Protein AF-A0A3Q7GD15-F1 (afdb_monomer_lite)

InterPro domains:
  IPR041469 Subtilisin-like protease, fibronectin type-III domain [PF17766] (57-121)
  IPR045051 Subtilisin-like protease [PTHR10795] (6-129)

Radius of gyration: 19.47 Å; chains: 1; bounding box: 40×45×62 Å

Foldseek 3Di:
DDDQKDQDDDPVLVLLLVVQVPDDQVVQQVVAQVVPPDPDDDRRGDGADPDRDHNLQRQDPDGDDPPADFKDKYKHKMFGPDDQFDKDAADDDADPQKDWDKVPRIDTGHPVRGMDMMMIMMGGRDDDDDDD

Structure (mmCIF, N/CA/C/O backbone):
data_AF-A0A3Q7GD15-F1
#
_entry.id   AF-A0A3Q7GD15-F1
#
loop_
_atom_site.group_PDB
_atom_site.id
_atom_site.type_symbol
_atom_site.label_atom_id
_atom_site.label_alt_id
_atom_site.label_comp_id
_atom_site.label_asym_id
_atom_site.label_entity_id
_atom_site.label_seq_id
_atom_site.pdbx_PDB_ins_code
_atom_site.Cartn_x
_atom_site.Cartn_y
_atom_site.Cartn_z
_atom_site.occupancy
_atom_site.B_iso_or_equiv
_atom_site.auth_seq_id
_atom_site.auth_comp_id
_atom_site.auth_asym_id
_atom_site.auth_atom_id
_atom_site.pdbx_PDB_model_num
ATOM 1 N N . MET A 1 1 ? -23.681 -4.685 -8.306 1.00 46.34 1 MET A N 1
ATOM 2 C CA . MET A 1 1 ? -22.515 -4.803 -7.408 1.00 46.34 1 MET A C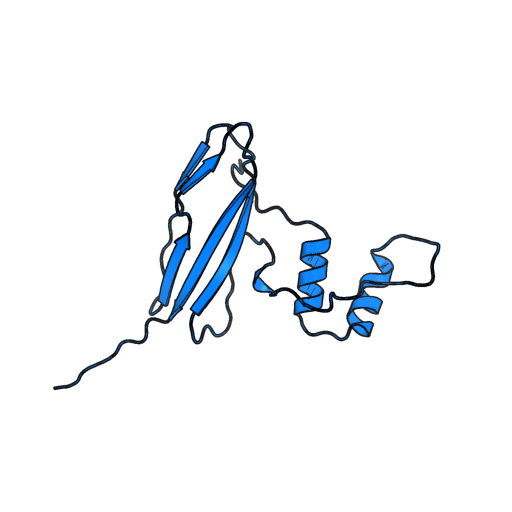A 1
ATOM 3 C C . MET A 1 1 ? -22.058 -3.383 -7.148 1.00 46.34 1 MET A C 1
ATOM 5 O O . MET A 1 1 ? -21.534 -2.766 -8.063 1.00 46.34 1 MET A O 1
ATOM 9 N N . GLU A 1 2 ? -22.384 -2.823 -5.989 1.00 51.00 2 GLU A N 1
ATOM 10 C CA . GLU A 1 2 ? -21.945 -1.473 -5.628 1.00 51.00 2 GLU A CA 1
ATOM 11 C C . GLU A 1 2 ? -20.578 -1.572 -4.951 1.00 51.00 2 GLU A C 1
ATOM 13 O O . GLU A 1 2 ? -20.387 -2.363 -4.028 1.00 51.00 2 GLU A O 1
ATOM 18 N N . LEU A 1 3 ? -19.606 -0.823 -5.465 1.00 72.44 3 LEU A N 1
ATOM 19 C CA . LEU A 1 3 ? -18.288 -0.669 -4.860 1.00 72.44 3 LEU A CA 1
ATOM 20 C C . LEU A 1 3 ? -18.318 0.633 -4.066 1.00 72.44 3 LEU A C 1
ATOM 22 O O . LEU A 1 3 ? -18.537 1.683 -4.654 1.00 72.44 3 LEU A O 1
ATOM 26 N N . TRP A 1 4 ? -18.099 0.572 -2.754 1.00 88.69 4 TRP A N 1
ATOM 27 C CA . TRP A 1 4 ? -18.052 1.766 -1.895 1.00 88.69 4 TRP A CA 1
ATOM 28 C C . TRP A 1 4 ? -16.625 2.307 -1.709 1.00 88.69 4 TRP A C 1
ATOM 30 O O . TRP A 1 4 ? -16.426 3.481 -1.401 1.00 88.69 4 TRP A O 1
ATOM 40 N N . ILE A 1 5 ? -15.620 1.461 -1.958 1.00 93.62 5 ILE A N 1
ATOM 41 C CA . ILE A 1 5 ? -14.194 1.776 -1.852 1.00 93.62 5 ILE A CA 1
ATOM 42 C C . ILE A 1 5 ? -13.474 1.343 -3.131 1.00 93.62 5 ILE A C 1
ATOM 44 O O . ILE A 1 5 ? -13.634 0.210 -3.588 1.00 93.62 5 ILE A O 1
ATOM 48 N N . LEU A 1 6 ? -12.646 2.234 -3.675 1.00 95.06 6 LEU A N 1
ATOM 49 C CA . LEU A 1 6 ? -11.880 2.031 -4.900 1.00 95.06 6 LEU A CA 1
ATOM 50 C C . LEU A 1 6 ? -10.376 2.169 -4.642 1.00 95.06 6 LEU A C 1
ATOM 52 O O . LEU A 1 6 ? -9.937 3.049 -3.906 1.00 95.06 6 LEU A O 1
ATOM 56 N N . TYR A 1 7 ? -9.581 1.310 -5.271 1.00 95.44 7 TYR A N 1
ATOM 57 C CA . TYR A 1 7 ? -8.125 1.411 -5.285 1.00 95.44 7 TYR A CA 1
ATOM 58 C C . TYR A 1 7 ? -7.696 2.058 -6.604 1.00 95.44 7 TYR A C 1
ATOM 60 O O . TYR A 1 7 ? -7.485 1.367 -7.599 1.00 95.44 7 TYR A O 1
ATOM 68 N N . ASP A 1 8 ? -7.635 3.390 -6.619 1.00 92.75 8 ASP A N 1
ATOM 69 C CA . ASP A 1 8 ? -7.243 4.146 -7.812 1.00 92.75 8 ASP A CA 1
ATOM 70 C C . ASP A 1 8 ? -5.757 3.965 -8.125 1.00 92.75 8 ASP A C 1
ATOM 72 O O . ASP A 1 8 ? -4.918 3.963 -7.220 1.00 92.75 8 ASP A O 1
ATOM 76 N N . MET A 1 9 ? -5.446 3.890 -9.415 1.00 92.69 9 MET A N 1
ATOM 77 C CA . MET A 1 9 ? -4.093 3.941 -9.960 1.00 92.69 9 MET A CA 1
ATOM 78 C C . MET A 1 9 ? -4.101 4.798 -11.216 1.00 92.69 9 MET A C 1
ATOM 80 O O . MET A 1 9 ? -5.093 4.816 -11.949 1.00 92.69 9 MET A O 1
ATOM 84 N N . ASP A 1 10 ? -2.993 5.476 -11.479 1.00 89.12 10 ASP A N 1
ATOM 85 C CA . ASP A 1 10 ? -2.788 6.202 -12.725 1.00 89.12 10 ASP A CA 1
ATOM 86 C C . ASP A 1 10 ? -1.693 5.558 -13.588 1.00 89.12 10 ASP A C 1
ATOM 88 O O . ASP A 1 10 ? -1.125 4.509 -13.267 1.00 89.12 10 ASP A O 1
ATOM 92 N N . ASN A 1 11 ? -1.401 6.182 -14.729 1.00 87.12 11 ASN A N 1
ATOM 93 C CA . ASN A 1 11 ? -0.355 5.696 -15.618 1.00 87.12 11 ASN A CA 1
ATOM 94 C C . ASN A 1 11 ? 0.999 5.619 -14.900 1.00 87.12 11 ASN A C 1
ATOM 96 O O . ASN A 1 11 ? 1.696 4.622 -15.071 1.00 87.12 11 ASN A O 1
ATOM 100 N N . ASN A 1 12 ? 1.357 6.610 -14.075 1.00 86.44 12 ASN A N 1
ATOM 101 C CA . ASN A 1 12 ? 2.642 6.655 -13.374 1.00 86.44 12 ASN A CA 1
ATOM 102 C C . ASN A 1 12 ? 2.809 5.478 -12.414 1.00 86.44 12 ASN A C 1
ATOM 104 O O . ASN A 1 12 ? 3.915 4.952 -12.309 1.00 86.44 12 ASN A O 1
ATOM 108 N N . ASP A 1 13 ? 1.740 5.028 -11.755 1.00 90.06 13 ASP A N 1
ATOM 109 C CA . ASP A 1 13 ? 1.781 3.828 -10.913 1.00 90.06 13 ASP A CA 1
ATOM 110 C C . ASP A 1 13 ? 2.198 2.589 -11.721 1.00 90.06 13 ASP A C 1
ATOM 112 O O . ASP A 1 13 ? 3.100 1.845 -11.319 1.00 90.06 13 ASP A O 1
ATOM 116 N N . TYR A 1 14 ? 1.617 2.406 -12.911 1.00 88.50 14 TYR A N 1
ATOM 117 C CA . TYR A 1 14 ? 2.013 1.340 -13.833 1.00 88.50 14 TYR A CA 1
ATOM 118 C C . TYR A 1 14 ? 3.443 1.519 -14.355 1.00 88.50 14 TYR A C 1
ATOM 120 O O . TYR A 1 14 ? 4.186 0.539 -14.445 1.00 88.50 14 TYR A O 1
ATOM 128 N N . LEU A 1 15 ? 3.864 2.750 -14.666 1.00 86.75 15 LEU A N 1
ATOM 129 C CA . LEU A 1 15 ? 5.228 3.022 -15.134 1.00 86.75 15 LEU A CA 1
ATOM 130 C C . LEU A 1 15 ? 6.261 2.680 -14.052 1.00 86.75 15 LEU A C 1
ATOM 132 O O . LEU A 1 15 ? 7.251 1.997 -14.319 1.00 86.75 15 LEU A O 1
ATOM 136 N N . ASN A 1 16 ? 5.999 3.096 -12.814 1.00 89.94 16 ASN A N 1
ATOM 137 C CA . ASN A 1 16 ? 6.827 2.784 -11.654 1.00 89.94 16 ASN A CA 1
ATOM 138 C C . ASN A 1 16 ? 6.889 1.276 -11.405 1.00 89.94 16 ASN A C 1
ATOM 140 O O . ASN A 1 16 ? 7.967 0.737 -11.144 1.00 89.94 16 ASN A O 1
ATOM 144 N N . TYR A 1 17 ? 5.759 0.579 -11.552 1.00 91.44 17 TYR A N 1
ATOM 145 C CA . TYR A 1 17 ? 5.722 -0.876 -11.479 1.00 91.44 17 TYR A CA 1
ATOM 146 C C . TYR A 1 17 ? 6.611 -1.521 -12.547 1.00 91.44 17 TYR A C 1
ATOM 148 O O . TYR A 1 17 ? 7.444 -2.355 -12.201 1.00 91.44 17 TYR A O 1
ATOM 156 N N . LEU A 1 18 ? 6.525 -1.105 -13.815 1.00 89.25 18 LEU A N 1
ATOM 157 C CA . LEU A 1 18 ? 7.388 -1.635 -14.879 1.00 89.25 18 LEU A CA 1
ATOM 158 C C . LEU A 1 18 ? 8.877 -1.430 -14.567 1.00 89.25 18 LEU A C 1
ATOM 160 O O . LEU A 1 18 ? 9.673 -2.357 -14.722 1.00 89.25 18 LEU A O 1
ATOM 164 N N . CYS A 1 19 ? 9.243 -0.251 -14.063 1.00 90.62 19 CYS A N 1
ATOM 165 C CA . CYS A 1 19 ? 10.608 0.049 -13.635 1.00 90.62 19 CYS A CA 1
ATOM 166 C C . CYS A 1 19 ? 11.074 -0.834 -12.468 1.00 90.62 19 CYS A C 1
ATOM 168 O O . CYS A 1 19 ? 12.229 -1.256 -12.422 1.00 90.62 19 CYS A O 1
ATOM 170 N N . SER A 1 20 ? 10.170 -1.178 -11.550 1.00 92.31 20 SER A N 1
ATOM 171 C CA . SER A 1 20 ? 10.465 -2.026 -10.388 1.00 92.31 20 SER A CA 1
ATOM 172 C C . SER A 1 20 ? 10.714 -3.505 -10.719 1.00 92.31 20 SER A C 1
ATOM 174 O O . SER A 1 20 ? 11.170 -4.258 -9.857 1.00 92.31 20 SER A O 1
ATOM 176 N N . LEU A 1 21 ? 10.449 -3.937 -11.960 1.00 89.94 21 LEU A N 1
ATOM 177 C CA . LEU A 1 21 ? 10.686 -5.314 -12.411 1.00 89.94 21 LEU A CA 1
ATOM 178 C C . LEU A 1 21 ? 12.167 -5.618 -12.692 1.00 89.94 21 LEU A C 1
ATOM 180 O O . LEU A 1 21 ? 12.519 -6.783 -12.864 1.00 89.94 21 LEU A O 1
ATOM 184 N N . GLY A 1 22 ? 13.038 -4.601 -12.711 1.00 86.06 22 GLY A N 1
ATOM 185 C CA . GLY A 1 22 ? 14.484 -4.770 -12.907 1.00 86.06 22 GLY A CA 1
ATOM 186 C C . GLY A 1 22 ? 14.923 -4.878 -14.371 1.00 86.06 22 GLY A C 1
ATOM 187 O O . GLY A 1 22 ? 16.036 -5.321 -14.651 1.00 86.06 22 GLY A O 1
ATOM 188 N N . TYR A 1 23 ? 14.068 -4.485 -15.319 1.00 86.50 23 TYR A N 1
ATOM 189 C CA . TYR A 1 23 ? 14.458 -4.345 -16.722 1.00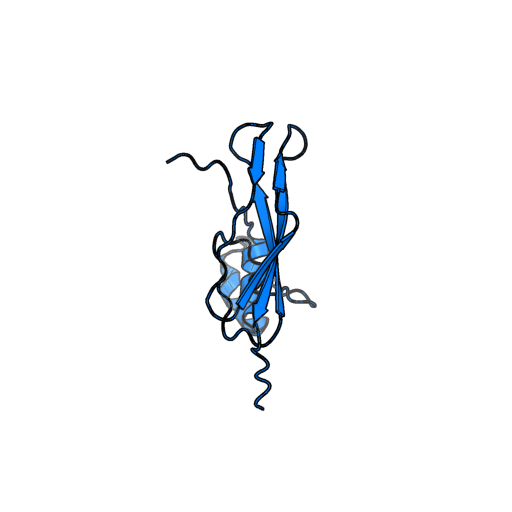 86.50 23 TYR A CA 1
ATOM 190 C C . TYR A 1 23 ? 15.408 -3.157 -16.917 1.00 86.50 23 TYR A C 1
ATOM 192 O O . TYR A 1 23 ? 15.338 -2.165 -16.194 1.00 86.50 23 TYR A O 1
ATOM 200 N N . SER A 1 24 ? 16.283 -3.230 -17.925 1.00 84.81 24 SER A N 1
ATOM 201 C CA . SER A 1 24 ? 17.116 -2.082 -18.292 1.00 84.81 24 SER A CA 1
ATOM 202 C C . SER A 1 24 ? 16.252 -0.934 -18.814 1.00 84.81 24 SER A C 1
ATOM 204 O O . SER A 1 24 ? 15.223 -1.165 -19.455 1.00 84.81 24 SER A O 1
ATOM 206 N N . ASN A 1 25 ? 16.711 0.303 -18.605 1.00 83.25 25 ASN A N 1
ATOM 207 C CA . ASN A 1 25 ? 16.028 1.493 -19.115 1.00 83.25 25 ASN A CA 1
ATOM 208 C C . ASN A 1 25 ? 15.757 1.392 -20.619 1.00 83.25 25 ASN A C 1
ATOM 210 O O . ASN A 1 25 ? 14.689 1.780 -21.061 1.00 83.25 25 ASN A O 1
ATOM 214 N N . GLU A 1 26 ? 16.672 0.813 -21.398 1.00 84.31 26 GLU A N 1
ATOM 215 C CA . GLU A 1 26 ? 16.476 0.579 -22.831 1.00 84.31 26 GLU A CA 1
ATOM 216 C C . GLU A 1 26 ? 15.294 -0.359 -23.125 1.00 84.31 26 GLU A C 1
ATOM 218 O O . GLU A 1 26 ? 14.470 -0.059 -23.984 1.00 84.31 26 GLU A O 1
ATOM 223 N N . LYS A 1 27 ? 15.158 -1.467 -22.385 1.00 85.75 27 LYS A N 1
ATOM 224 C CA . LYS A 1 27 ? 14.040 -2.407 -22.560 1.00 85.75 27 LYS A CA 1
ATOM 225 C C . LYS A 1 27 ? 12.708 -1.776 -22.170 1.00 85.75 27 LYS A C 1
ATOM 227 O O . LYS A 1 27 ? 11.740 -1.913 -22.912 1.00 85.75 27 LYS A O 1
ATOM 232 N N . VAL A 1 28 ? 12.666 -1.069 -21.038 1.00 85.06 28 VAL A N 1
ATOM 233 C CA . VAL A 1 28 ? 11.463 -0.343 -20.595 1.00 85.06 28 VAL A CA 1
ATOM 234 C C . VAL A 1 28 ? 11.091 0.721 -21.622 1.00 85.06 28 VAL A C 1
ATOM 236 O O . VAL A 1 28 ? 9.941 0.789 -22.053 1.00 85.06 28 VAL A O 1
ATOM 239 N N . ARG A 1 29 ? 12.076 1.499 -22.076 1.00 83.00 29 ARG A N 1
ATOM 240 C CA . ARG A 1 29 ? 11.925 2.525 -23.104 1.00 83.00 29 ARG A CA 1
ATOM 241 C C . ARG A 1 29 ? 11.341 1.934 -24.386 1.00 83.00 29 ARG A C 1
ATOM 243 O O . ARG A 1 29 ? 10.299 2.403 -24.827 1.00 83.00 29 ARG A O 1
ATOM 250 N N . ASN A 1 30 ? 11.937 0.867 -24.917 1.00 81.56 30 ASN A N 1
ATOM 251 C CA . ASN A 1 30 ? 11.493 0.191 -26.140 1.00 81.56 30 ASN A CA 1
ATOM 252 C C . ASN A 1 30 ? 10.077 -0.394 -26.018 1.00 81.56 30 ASN A C 1
ATOM 254 O O . ASN A 1 30 ? 9.276 -0.253 -26.934 1.00 81.56 30 ASN A O 1
ATOM 258 N N . ALA A 1 31 ? 9.736 -1.001 -24.879 1.00 79.75 31 ALA A N 1
ATOM 259 C CA . ALA A 1 31 ? 8.401 -1.557 -24.649 1.00 79.75 31 ALA A CA 1
ATOM 260 C C . ALA A 1 31 ? 7.310 -0.479 -24.529 1.00 79.75 31 ALA A C 1
ATOM 262 O O . ALA A 1 31 ? 6.128 -0.760 -24.718 1.00 79.75 31 ALA A O 1
ATOM 263 N N . THR A 1 32 ? 7.696 0.753 -24.195 1.00 78.44 32 THR A N 1
ATOM 264 C CA . THR A 1 32 ? 6.758 1.830 -23.857 1.00 78.44 32 THR A CA 1
ATOM 265 C C . THR A 1 32 ? 6.692 2.930 -24.911 1.00 78.44 32 THR A C 1
ATOM 267 O O . THR A 1 32 ? 5.894 3.859 -24.786 1.00 78.44 32 THR A O 1
ATOM 270 N N . THR A 1 33 ? 7.466 2.810 -25.996 1.00 75.44 33 THR A N 1
ATOM 271 C CA . THR A 1 33 ? 7.512 3.796 -27.086 1.00 75.44 33 THR A CA 1
ATOM 272 C C . THR A 1 33 ? 6.160 4.042 -27.742 1.00 75.44 33 THR A C 1
ATOM 274 O O . THR A 1 33 ? 5.916 5.153 -28.200 1.00 75.44 33 THR A O 1
ATOM 277 N N . TYR A 1 34 ? 5.292 3.028 -27.805 1.00 64.88 34 TYR A N 1
ATOM 278 C CA . TYR A 1 34 ? 3.995 3.120 -28.481 1.00 64.88 34 TYR A CA 1
ATOM 279 C C . TYR A 1 34 ? 2.923 3.827 -27.635 1.00 64.88 34 TYR A C 1
ATOM 281 O O . TYR A 1 34 ? 2.013 4.444 -28.178 1.00 64.88 34 TYR A O 1
ATOM 289 N N . PHE A 1 35 ? 3.039 3.788 -26.304 1.00 63.56 35 PHE A N 1
ATOM 290 C CA . PHE A 1 35 ? 1.999 4.288 -25.397 1.00 63.56 35 PHE A CA 1
ATOM 291 C C . PHE A 1 35 ? 1.957 5.818 -25.271 1.00 63.56 35 PHE A C 1
ATOM 293 O O . PHE A 1 35 ? 0.958 6.354 -24.802 1.00 63.56 35 PHE A O 1
ATOM 300 N N . LEU A 1 36 ? 3.014 6.534 -25.675 1.00 64.06 36 LEU A N 1
ATOM 301 C CA . LEU A 1 36 ? 3.137 7.976 -25.425 1.00 64.06 36 LEU A CA 1
ATOM 302 C C . LEU A 1 36 ? 2.575 8.881 -26.535 1.00 64.06 36 LEU A C 1
ATOM 304 O O . LEU A 1 36 ? 2.542 10.088 -26.333 1.00 64.06 36 LEU A O 1
ATOM 308 N N . GLY A 1 37 ? 2.103 8.340 -27.666 1.00 55.78 37 GLY A N 1
ATOM 309 C CA . GLY A 1 37 ? 1.225 9.043 -28.623 1.00 55.78 37 GLY A CA 1
ATOM 310 C C . GLY A 1 37 ? 1.712 10.373 -29.230 1.00 55.78 37 GLY A C 1
ATOM 311 O O . GLY A 1 37 ? 0.937 11.040 -29.911 1.00 55.78 37 GLY A O 1
ATOM 312 N N . THR A 1 38 ? 2.959 10.797 -29.011 1.00 51.31 38 THR A N 1
ATOM 313 C CA . THR A 1 38 ? 3.477 12.077 -29.504 1.00 51.31 38 THR A CA 1
ATOM 314 C C . THR A 1 38 ? 4.300 11.875 -30.774 1.00 51.31 38 THR A C 1
ATOM 316 O O . THR A 1 38 ? 5.392 11.311 -30.769 1.00 51.31 38 THR A O 1
ATOM 319 N N . ASN A 1 39 ? 3.777 12.374 -31.896 1.00 51.72 39 ASN A N 1
ATOM 320 C CA . ASN A 1 39 ? 4.414 12.274 -33.216 1.00 51.72 39 ASN A CA 1
ATOM 321 C C . ASN A 1 39 ? 5.665 13.158 -33.383 1.00 51.72 39 ASN A C 1
ATOM 323 O O . ASN A 1 39 ? 6.306 13.103 -34.425 1.00 51.72 39 ASN A O 1
ATOM 327 N N . ASN A 1 40 ? 6.038 13.947 -32.372 1.00 56.06 40 ASN A N 1
ATOM 328 C CA . ASN A 1 40 ? 7.178 14.858 -32.413 1.00 56.06 40 ASN A CA 1
ATOM 329 C C . ASN A 1 40 ? 7.961 14.785 -31.098 1.00 56.06 40 ASN A C 1
ATOM 331 O O . ASN A 1 40 ? 7.520 15.358 -30.106 1.00 56.06 40 ASN A O 1
ATOM 335 N N . SER A 1 41 ? 9.104 14.089 -31.099 1.00 47.03 41 SER A N 1
ATOM 336 C CA . SER A 1 41 ? 10.340 14.403 -30.349 1.00 47.03 41 SER A CA 1
ATOM 337 C C . SER A 1 41 ? 11.159 13.136 -30.041 1.00 47.03 41 SER A C 1
ATOM 339 O O . SER A 1 41 ? 10.650 12.025 -29.912 1.00 47.03 41 SER A O 1
ATOM 341 N N . THR A 1 42 ? 12.472 13.303 -29.948 1.00 49.28 42 THR A N 1
ATOM 342 C CA . THR A 1 42 ? 13.554 12.303 -29.900 1.00 49.28 42 THR A CA 1
ATOM 343 C C . THR A 1 42 ? 13.638 11.464 -28.607 1.00 49.28 42 THR A C 1
ATOM 345 O O . THR A 1 42 ? 14.576 10.687 -28.412 1.00 49.28 42 THR A O 1
ATOM 348 N N . THR A 1 43 ? 12.629 11.530 -27.739 1.00 52.41 43 THR A N 1
ATOM 349 C CA . THR A 1 43 ? 12.542 10.871 -26.423 1.00 52.41 43 THR A CA 1
ATOM 350 C C . THR A 1 43 ? 11.460 9.787 -26.399 1.00 52.41 43 THR A C 1
ATOM 352 O O . THR A 1 43 ? 10.530 9.803 -25.603 1.00 52.41 43 THR A O 1
ATOM 355 N N . ARG A 1 44 ? 11.563 8.804 -27.300 1.00 65.88 44 ARG A N 1
ATOM 356 C CA . ARG A 1 44 ? 10.640 7.655 -27.335 1.00 65.88 44 ARG A CA 1
ATOM 357 C C . ARG A 1 44 ? 10.757 6.808 -26.065 1.00 65.88 44 ARG A C 1
ATOM 359 O O . ARG A 1 44 ? 11.836 6.280 -25.863 1.00 65.88 44 ARG A O 1
ATOM 366 N N . GLY A 1 45 ? 9.688 6.615 -25.290 1.00 68.69 45 GLY A N 1
ATOM 367 C CA . GLY A 1 45 ? 9.609 5.640 -24.188 1.00 68.69 45 GLY A CA 1
ATOM 368 C C . GLY A 1 45 ? 9.943 6.179 -22.791 1.00 68.69 45 GLY A C 1
ATOM 369 O O . GLY A 1 45 ? 10.526 7.247 -22.630 1.00 68.69 45 GLY A O 1
ATOM 370 N N . ILE A 1 46 ? 9.553 5.424 -21.768 1.00 79.50 46 ILE A N 1
ATOM 371 C CA . ILE A 1 46 ? 9.682 5.801 -20.357 1.00 79.50 46 ILE A CA 1
ATOM 372 C C . ILE A 1 46 ? 11.136 5.695 -19.905 1.00 79.50 46 ILE A C 1
ATOM 374 O O . ILE A 1 46 ? 11.808 4.693 -20.154 1.00 79.50 46 ILE A O 1
ATOM 378 N N . ILE A 1 47 ? 11.589 6.711 -19.175 1.00 80.19 47 ILE A N 1
ATOM 379 C CA . ILE A 1 47 ? 12.841 6.681 -18.422 1.00 80.19 47 ILE A CA 1
ATOM 380 C C . ILE A 1 47 ? 12.486 6.431 -16.958 1.00 80.19 47 ILE A C 1
ATOM 382 O O . ILE A 1 47 ? 11.729 7.197 -16.363 1.00 80.19 47 ILE A O 1
ATOM 386 N N . CYS A 1 48 ? 13.023 5.355 -16.385 1.00 87.31 48 CYS A N 1
ATOM 387 C CA . CYS A 1 48 ? 12.786 5.035 -14.984 1.00 87.31 48 CYS A CA 1
ATOM 388 C C . CYS A 1 48 ? 13.418 6.081 -14.056 1.00 87.31 48 CYS A C 1
ATOM 390 O O . CYS A 1 48 ? 14.513 6.574 -14.346 1.00 87.31 48 CYS A O 1
ATOM 392 N N . PRO A 1 49 ? 12.766 6.407 -12.928 1.00 87.50 49 PRO A N 1
ATOM 393 C CA . PRO A 1 49 ? 13.328 7.336 -11.959 1.00 87.50 49 PRO A CA 1
ATOM 394 C C . PRO A 1 49 ? 14.619 6.770 -11.358 1.00 87.50 49 PRO A C 1
ATOM 396 O O . PRO A 1 49 ? 14.746 5.561 -11.165 1.00 87.50 49 PRO A O 1
ATOM 399 N N . SER A 1 50 ? 15.553 7.652 -10.983 1.00 87.44 50 SER A N 1
ATOM 400 C CA . SER A 1 50 ? 16.821 7.251 -10.349 1.00 87.44 50 SER A CA 1
ATOM 401 C C . SER A 1 50 ? 16.607 6.429 -9.076 1.00 87.44 50 SER A C 1
ATOM 403 O O . SER A 1 50 ? 17.398 5.546 -8.758 1.00 87.44 50 SER A O 1
ATOM 405 N N . LYS A 1 51 ? 15.516 6.707 -8.352 1.00 90.88 51 LYS A N 1
ATOM 406 C CA . LYS A 1 51 ? 15.035 5.892 -7.238 1.00 90.88 51 LYS A CA 1
ATOM 407 C C . LYS A 1 51 ? 13.763 5.174 -7.668 1.00 90.88 51 LYS A C 1
ATOM 409 O O . LYS A 1 51 ? 12.687 5.767 -7.678 1.00 90.88 51 LYS A O 1
ATOM 414 N N . VAL A 1 52 ? 13.904 3.901 -8.012 1.00 90.00 52 VAL A N 1
ATOM 415 C CA . VAL A 1 52 ? 12.786 3.055 -8.430 1.00 90.00 52 VAL A CA 1
ATOM 416 C C . VAL A 1 52 ? 11.919 2.697 -7.212 1.00 90.00 52 VAL A C 1
ATOM 418 O O . VAL A 1 52 ? 12.460 2.181 -6.228 1.00 90.00 52 VAL A O 1
ATOM 421 N N . PRO A 1 53 ? 10.600 2.971 -7.238 1.00 90.50 53 PRO A N 1
ATOM 422 C CA . PRO A 1 53 ? 9.682 2.560 -6.177 1.00 90.50 53 PRO A CA 1
ATOM 423 C C . PRO A 1 53 ? 9.603 1.037 -6.023 1.00 90.50 53 PRO A C 1
ATOM 425 O O . PRO A 1 53 ? 9.986 0.277 -6.915 1.00 90.50 53 PRO A O 1
ATOM 428 N N . SER A 1 54 ? 9.081 0.565 -4.891 1.00 91.00 54 SER A N 1
ATOM 429 C CA . SER A 1 54 ? 8.870 -0.868 -4.704 1.00 91.00 54 SER A CA 1
ATOM 430 C C . SER A 1 54 ? 7.746 -1.351 -5.615 1.00 91.00 54 SER A C 1
ATOM 432 O O . SER A 1 54 ? 6.694 -0.725 -5.706 1.00 91.00 54 SER A O 1
ATOM 434 N N . ARG A 1 55 ? 7.892 -2.544 -6.202 1.00 91.31 55 ARG A N 1
ATOM 435 C CA . ARG A 1 55 ? 6.804 -3.198 -6.957 1.00 91.31 55 ARG A CA 1
ATOM 436 C C . ARG A 1 55 ? 5.526 -3.406 -6.141 1.00 91.31 55 ARG A C 1
ATOM 438 O O . ARG A 1 55 ? 4.460 -3.630 -6.701 1.00 91.31 55 ARG A O 1
ATOM 445 N N . LEU A 1 56 ? 5.649 -3.393 -4.814 1.00 92.31 56 LEU A N 1
ATOM 446 C CA . LEU A 1 56 ? 4.539 -3.557 -3.878 1.00 92.31 56 LEU A CA 1
ATOM 447 C C . LEU A 1 56 ? 3.778 -2.252 -3.624 1.00 92.31 56 LEU A C 1
ATOM 449 O O . LEU A 1 56 ? 2.688 -2.311 -3.051 1.00 92.31 56 LEU A O 1
ATOM 453 N N . ASP A 1 57 ? 4.323 -1.113 -4.060 1.00 90.56 57 ASP A N 1
ATOM 454 C CA . ASP A 1 57 ? 3.689 0.203 -3.941 1.00 90.56 57 ASP A CA 1
ATOM 455 C C . ASP A 1 57 ? 2.541 0.379 -4.943 1.00 90.56 57 ASP A C 1
ATOM 457 O O . ASP A 1 57 ? 1.714 1.269 -4.762 1.00 90.56 57 ASP A O 1
ATOM 461 N N . LEU A 1 58 ? 2.438 -0.503 -5.949 1.00 94.19 58 LEU A N 1
ATOM 462 C CA . LEU A 1 58 ? 1.298 -0.546 -6.858 1.00 94.19 58 LEU A CA 1
ATOM 463 C C . LEU A 1 58 ? 0.005 -0.745 -6.055 1.00 94.19 58 LEU A C 1
ATOM 465 O O . LEU A 1 58 ? -0.134 -1.713 -5.294 1.00 94.19 58 LEU A O 1
ATOM 469 N N . ASN A 1 59 ? -0.940 0.177 -6.224 1.00 96.00 59 ASN A N 1
ATOM 470 C CA . ASN A 1 59 ? -2.135 0.281 -5.397 1.00 96.00 59 ASN A CA 1
ATOM 471 C C . ASN A 1 59 ? -3.228 -0.716 -5.820 1.00 96.00 59 ASN A C 1
ATOM 473 O O . ASN A 1 59 ? -4.333 -0.341 -6.182 1.00 96.00 59 ASN A O 1
ATOM 477 N N . LEU A 1 60 ? -2.915 -2.011 -5.789 1.00 94.56 60 LEU A N 1
ATOM 478 C CA . LEU A 1 60 ? -3.863 -3.079 -6.103 1.00 94.56 60 LEU A CA 1
ATOM 479 C C . LEU A 1 60 ? -4.719 -3.466 -4.884 1.00 94.56 60 LEU A C 1
ATOM 481 O O . LEU A 1 60 ? -4.212 -3.456 -3.754 1.00 94.56 60 LEU A O 1
ATOM 485 N N . PRO A 1 61 ? -5.961 -3.951 -5.104 1.00 93.94 61 PRO A N 1
ATOM 486 C CA . PRO A 1 61 ? -6.839 -4.475 -4.049 1.00 93.94 61 PRO A CA 1
ATOM 487 C C . PRO A 1 61 ? -6.360 -5.819 -3.469 1.00 93.94 61 PRO A C 1
ATOM 489 O O . PRO A 1 61 ? -7.035 -6.429 -2.644 1.00 93.94 61 PRO A O 1
ATOM 492 N N . SER A 1 62 ? -5.194 -6.305 -3.900 1.00 93.69 62 SER A N 1
ATOM 493 C CA . SER A 1 62 ? -4.547 -7.503 -3.380 1.00 93.69 62 SER A CA 1
ATOM 4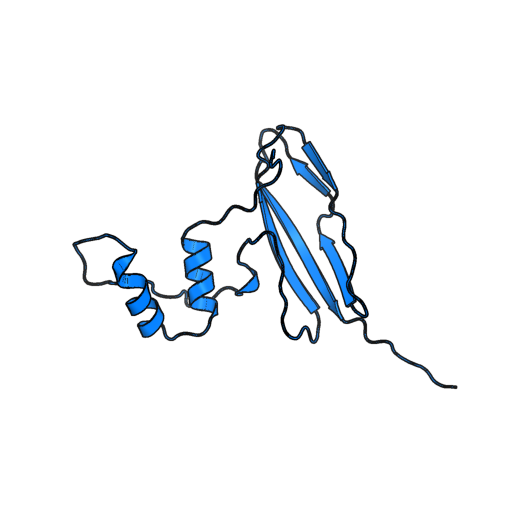94 C C . SER A 1 62 ? -3.076 -7.236 -3.059 1.00 93.69 62 SER A C 1
ATOM 496 O O . SER A 1 62 ? -2.437 -6.320 -3.589 1.00 93.69 62 SER A O 1
ATOM 498 N N . ILE A 1 63 ? -2.539 -8.039 -2.143 1.00 92.81 63 ILE A N 1
ATOM 499 C CA . ILE A 1 63 ? -1.143 -7.989 -1.716 1.00 92.81 63 ILE A CA 1
ATOM 500 C C . ILE A 1 63 ? -0.563 -9.39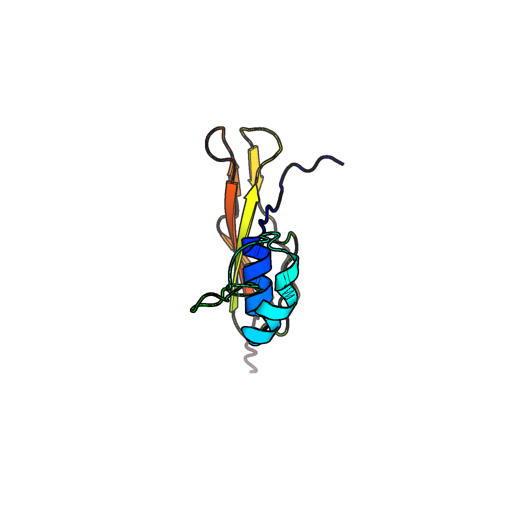3 -1.862 1.00 92.81 63 ILE A C 1
ATOM 502 O O . ILE A 1 63 ? -1.007 -10.325 -1.196 1.00 92.81 63 ILE A O 1
ATOM 506 N N . ALA A 1 64 ? 0.454 -9.526 -2.712 1.00 91.19 64 ALA A N 1
ATOM 507 C CA . ALA A 1 64 ? 1.219 -10.754 -2.881 1.00 91.19 64 ALA A CA 1
ATOM 508 C C . ALA A 1 64 ? 2.688 -10.486 -2.535 1.00 91.19 64 ALA A C 1
ATOM 510 O O . ALA A 1 64 ? 3.370 -9.724 -3.220 1.00 91.19 64 ALA A O 1
ATOM 511 N N . ILE A 1 65 ? 3.176 -11.109 -1.460 1.00 90.56 65 ILE A N 1
ATOM 512 C CA . ILE A 1 65 ? 4.559 -10.963 -0.996 1.00 90.56 65 ILE A CA 1
ATOM 513 C C . ILE A 1 65 ? 5.277 -12.302 -1.189 1.00 90.56 65 ILE A C 1
ATOM 515 O O . ILE A 1 65 ? 5.096 -13.214 -0.378 1.00 90.56 65 ILE A O 1
ATOM 519 N N . PRO A 1 66 ? 6.091 -12.458 -2.245 1.00 86.31 66 PRO A N 1
ATOM 520 C CA . PRO A 1 66 ? 6.879 -13.668 -2.415 1.00 86.31 66 PRO A CA 1
ATOM 521 C C . PRO A 1 66 ? 8.013 -13.696 -1.386 1.00 86.31 66 PRO A C 1
ATOM 523 O O . PRO A 1 66 ? 8.712 -12.700 -1.200 1.00 86.31 66 PRO A O 1
ATOM 526 N N . ASN A 1 67 ? 8.229 -14.854 -0.759 1.00 85.50 67 ASN A N 1
ATOM 527 C CA . ASN A 1 67 ? 9.376 -15.122 0.117 1.00 85.50 67 ASN A CA 1
ATOM 528 C C . ASN A 1 67 ? 9.584 -14.070 1.226 1.00 85.50 67 ASN A C 1
ATOM 530 O O . ASN A 1 67 ? 10.685 -13.538 1.384 1.00 85.50 67 ASN A O 1
ATOM 534 N N . LEU A 1 68 ? 8.540 -13.762 2.006 1.00 88.31 68 LEU A N 1
ATOM 535 C CA . LEU A 1 68 ? 8.658 -12.872 3.166 1.00 88.31 68 LEU A CA 1
ATOM 536 C C . LEU A 1 68 ? 9.645 -13.459 4.193 1.00 88.31 68 LEU A C 1
ATOM 538 O O . LEU A 1 68 ? 9.326 -14.433 4.869 1.00 88.31 68 LEU A O 1
ATOM 542 N N . LYS A 1 69 ? 10.840 -12.865 4.313 1.00 80.69 69 LYS A N 1
ATOM 543 C CA . LYS A 1 69 ? 11.873 -13.298 5.276 1.00 80.69 69 LYS A CA 1
ATOM 544 C C . LYS A 1 69 ? 11.802 -12.562 6.617 1.00 80.69 69 LYS A C 1
ATOM 546 O O . LYS A 1 69 ? 11.966 -13.184 7.657 1.00 80.69 69 LYS A O 1
ATOM 551 N N . ASN A 1 70 ? 11.541 -11.255 6.584 1.00 84.19 70 ASN A N 1
ATOM 552 C CA . ASN A 1 70 ? 11.564 -10.385 7.763 1.00 84.19 70 ASN A CA 1
ATOM 553 C C . ASN A 1 70 ? 10.189 -9.723 7.954 1.00 84.19 70 ASN A C 1
ATOM 555 O O . ASN A 1 70 ? 9.164 -10.399 8.054 1.00 84.19 70 ASN A O 1
ATOM 559 N N . SER A 1 71 ? 10.172 -8.393 7.976 1.00 92.94 71 SER A N 1
ATOM 560 C CA . SER A 1 71 ? 8.980 -7.562 7.948 1.00 92.94 71 SER A CA 1
ATOM 561 C C . SER A 1 71 ? 8.941 -6.727 6.682 1.00 92.94 71 SER A C 1
ATOM 563 O O . SER A 1 71 ? 9.982 -6.256 6.223 1.00 92.94 71 SER A O 1
ATOM 565 N N . ILE A 1 72 ? 7.743 -6.463 6.188 1.00 94.69 72 ILE A N 1
ATOM 566 C CA . ILE A 1 72 ? 7.500 -5.508 5.121 1.00 94.69 72 ILE A CA 1
ATOM 567 C C . ILE A 1 72 ? 6.324 -4.617 5.487 1.00 94.69 72 ILE A C 1
ATOM 569 O O . ILE A 1 72 ? 5.371 -5.074 6.116 1.00 94.69 72 ILE A O 1
ATOM 573 N N . THR A 1 73 ? 6.408 -3.352 5.098 1.00 95.50 73 THR A N 1
ATOM 574 C CA . THR A 1 73 ? 5.307 -2.400 5.208 1.00 95.50 73 THR A CA 1
ATOM 575 C C . THR A 1 73 ? 4.896 -2.005 3.804 1.00 95.50 73 THR A C 1
ATOM 577 O O . THR A 1 73 ? 5.746 -1.674 2.980 1.00 95.50 73 THR A O 1
ATOM 580 N N . ILE A 1 74 ? 3.601 -2.086 3.528 1.00 95.69 74 ILE A N 1
ATOM 581 C CA . ILE A 1 74 ? 3.015 -1.796 2.225 1.00 95.69 74 ILE A CA 1
ATOM 582 C C . ILE A 1 74 ? 1.947 -0.735 2.425 1.00 95.69 74 ILE A C 1
ATOM 584 O O . ILE A 1 74 ? 1.078 -0.898 3.278 1.00 95.69 74 ILE A O 1
ATOM 588 N N . ARG A 1 75 ? 1.987 0.333 1.634 1.00 95.81 75 ARG A N 1
ATOM 589 C CA . ARG A 1 75 ? 0.973 1.385 1.682 1.00 95.81 75 ARG A CA 1
ATOM 590 C C . ARG A 1 75 ? -0.105 1.129 0.635 1.00 95.81 75 ARG A C 1
ATOM 592 O O . ARG A 1 75 ? 0.190 0.751 -0.499 1.00 95.81 75 ARG A O 1
ATOM 599 N N . ARG A 1 76 ? -1.358 1.344 1.013 1.00 96.50 76 ARG A N 1
ATOM 600 C CA . ARG A 1 76 ? -2.506 1.358 0.107 1.00 96.50 76 ARG A CA 1
ATOM 601 C C . ARG A 1 76 ? -3.250 2.661 0.262 1.00 96.50 76 ARG A C 1
ATOM 603 O O . ARG A 1 76 ? -3.325 3.188 1.367 1.00 96.50 76 ARG A O 1
ATOM 610 N N . THR A 1 77 ? -3.793 3.151 -0.840 1.00 96.94 77 THR A N 1
ATOM 611 C CA . THR A 1 77 ? -4.646 4.332 -0.864 1.00 96.94 77 THR A CA 1
ATOM 612 C C . THR A 1 77 ? -5.998 3.923 -1.397 1.00 96.94 77 THR A C 1
ATOM 614 O O . THR A 1 77 ? -6.105 3.263 -2.423 1.00 96.94 77 THR A O 1
ATOM 617 N N . VAL A 1 78 ? -7.040 4.312 -0.692 1.00 96.81 78 VAL A N 1
ATOM 618 C CA . VAL A 1 78 ? -8.409 4.025 -1.082 1.00 96.81 78 VAL A CA 1
ATOM 619 C C . VAL A 1 78 ? -9.165 5.323 -1.283 1.00 96.81 78 VAL A C 1
ATOM 621 O O . VAL A 1 78 ? -9.004 6.275 -0.518 1.00 96.81 78 VAL A O 1
ATOM 624 N N . THR A 1 79 ? -9.987 5.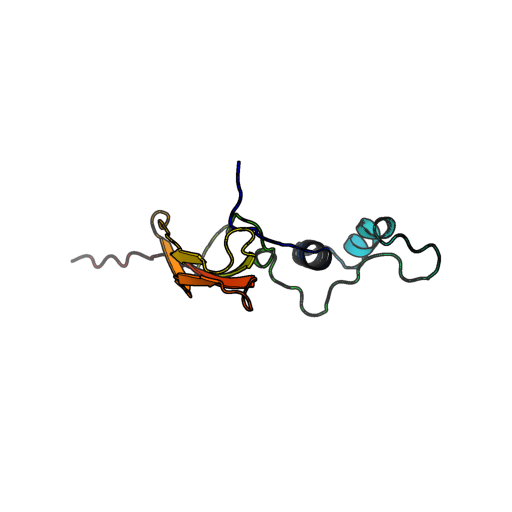340 -2.319 1.00 96.44 79 THR A N 1
ATOM 625 C CA . THR A 1 79 ? -10.919 6.412 -2.636 1.00 96.44 79 THR A CA 1
ATOM 626 C C . THR A 1 79 ? -12.312 5.972 -2.208 1.00 96.44 79 THR A C 1
ATOM 628 O O . THR A 1 79 ? -12.790 4.920 -2.637 1.00 96.44 79 THR A O 1
ATOM 631 N N . ASN A 1 80 ? -12.969 6.767 -1.367 1.00 95.94 80 ASN A N 1
ATOM 632 C CA . ASN A 1 80 ? -14.384 6.587 -1.074 1.00 95.94 80 ASN A CA 1
ATOM 633 C C . ASN A 1 80 ? -15.208 7.062 -2.270 1.00 95.94 80 ASN A C 1
ATOM 635 O O . ASN A 1 80 ? -15.114 8.219 -2.685 1.00 95.94 80 ASN A O 1
ATOM 639 N N . VAL A 1 81 ? -15.995 6.142 -2.817 1.00 94.50 81 VAL A N 1
ATOM 640 C CA . VAL A 1 81 ? -16.921 6.378 -3.933 1.00 94.50 81 VAL A CA 1
ATOM 641 C C . VAL A 1 81 ? -18.382 6.183 -3.507 1.00 94.50 81 VAL A C 1
ATOM 643 O O . VAL A 1 81 ? -19.279 6.331 -4.330 1.00 94.50 81 VAL A O 1
ATOM 646 N N . GLY A 1 82 ? -18.613 5.861 -2.228 1.00 90.81 82 GLY A N 1
ATOM 647 C CA . GLY A 1 82 ? -19.929 5.831 -1.595 1.00 90.81 82 GLY A CA 1
ATOM 648 C C . GLY A 1 82 ? -20.249 7.128 -0.846 1.00 90.81 82 GLY A C 1
ATOM 649 O O . GLY A 1 82 ? -19.846 8.222 -1.247 1.00 90.81 82 GLY A O 1
ATOM 650 N N . ASP A 1 83 ? -20.963 6.998 0.273 1.00 93.25 83 ASP A N 1
ATOM 651 C CA . ASP A 1 83 ? -21.462 8.137 1.043 1.00 93.25 83 ASP A CA 1
ATOM 652 C C . ASP A 1 83 ? -20.340 8.989 1.636 1.00 93.25 83 ASP A C 1
ATOM 654 O O . ASP A 1 83 ? -19.363 8.477 2.190 1.00 93.25 83 ASP A O 1
ATOM 658 N N . VAL A 1 84 ? -20.521 10.309 1.567 1.00 87.50 84 VAL A N 1
ATOM 659 C CA . VAL A 1 84 ? -19.519 1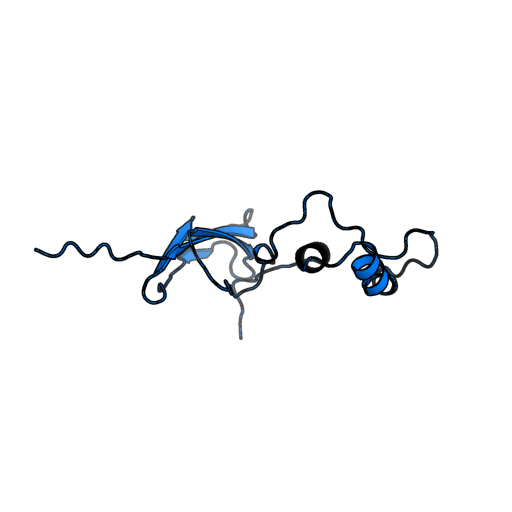1.321 1.926 1.00 87.50 84 VAL A CA 1
ATOM 660 C C . VAL A 1 84 ? -19.035 11.203 3.377 1.00 87.50 84 VAL A C 1
ATOM 662 O O . VAL A 1 84 ? -17.851 11.393 3.609 1.00 87.50 84 VAL A O 1
ATOM 665 N N . ASN A 1 85 ? -19.895 10.823 4.328 1.00 94.00 85 ASN A N 1
ATOM 666 C CA . ASN A 1 85 ? -19.558 10.705 5.753 1.00 94.00 85 ASN A CA 1
ATOM 667 C C . ASN A 1 85 ? -19.524 9.240 6.201 1.00 94.00 85 ASN A C 1
ATOM 669 O O . ASN A 1 85 ? -20.388 8.784 6.952 1.00 94.00 85 ASN A O 1
ATOM 673 N N . SER A 1 86 ? -18.525 8.504 5.723 1.00 94.69 86 SER A N 1
ATOM 674 C CA . SER A 1 86 ? -18.420 7.060 5.940 1.00 94.69 86 SER A CA 1
ATOM 675 C C . SER A 1 86 ? -17.198 6.698 6.776 1.00 94.69 86 SER A C 1
ATOM 677 O O . SER A 1 86 ? -16.096 7.204 6.557 1.00 94.69 86 SER A O 1
ATOM 679 N N . ILE A 1 87 ? -17.381 5.776 7.724 1.00 96.12 87 ILE A N 1
ATOM 680 C CA . ILE A 1 87 ? -16.309 5.249 8.572 1.00 96.12 87 ILE A CA 1
ATOM 681 C C . ILE A 1 87 ? -16.142 3.760 8.286 1.00 96.12 87 ILE A C 1
ATOM 683 O O . ILE A 1 87 ? -17.062 2.974 8.495 1.00 96.12 87 ILE A O 1
ATOM 687 N N . TYR A 1 88 ? -14.944 3.366 7.866 1.00 95.12 88 TYR A N 1
ATOM 688 C CA . TYR A 1 88 ? -14.603 1.979 7.572 1.00 95.12 88 TYR A CA 1
ATOM 689 C C . TYR A 1 88 ? -13.588 1.470 8.586 1.00 95.12 88 TYR A C 1
ATOM 691 O O . TYR A 1 88 ? -12.518 2.054 8.752 1.00 95.12 88 TYR A O 1
ATOM 699 N N . LYS A 1 89 ? -13.902 0.353 9.245 1.00 96.62 89 LYS A N 1
ATOM 700 C CA . LYS A 1 89 ? -12.947 -0.372 10.085 1.00 96.62 89 LYS A CA 1
ATOM 701 C C . LYS A 1 89 ? -12.305 -1.483 9.268 1.00 96.62 89 LYS A C 1
ATOM 703 O O . LYS A 1 89 ? -12.991 -2.378 8.781 1.00 96.62 89 LYS A O 1
ATOM 708 N N . LEU A 1 90 ? -10.990 -1.434 9.138 1.00 95.75 90 LEU A N 1
ATOM 709 C CA . LEU A 1 90 ? -10.224 -2.461 8.462 1.00 95.75 90 LEU A CA 1
ATOM 710 C C . LEU A 1 90 ? -10.089 -3.685 9.371 1.00 95.75 90 LEU A C 1
ATOM 712 O O . LEU A 1 90 ? -9.769 -3.581 10.556 1.00 95.75 90 LEU A O 1
ATOM 716 N N . VAL A 1 91 ? -10.322 -4.864 8.804 1.00 95.31 91 VAL A N 1
ATOM 717 C CA . VAL A 1 91 ? -10.242 -6.141 9.518 1.00 95.31 91 VAL A CA 1
ATOM 718 C C . VAL A 1 91 ? -9.239 -7.027 8.804 1.00 95.31 91 VAL A C 1
ATOM 720 O O . VAL A 1 91 ? -9.223 -7.102 7.577 1.00 95.31 91 VAL A O 1
ATOM 723 N N . VAL A 1 92 ? -8.395 -7.717 9.571 1.00 95.38 92 VAL A N 1
ATOM 724 C CA . VAL A 1 92 ? -7.375 -8.599 9.012 1.00 95.38 92 VAL A CA 1
ATOM 725 C C . VAL A 1 92 ? -7.343 -9.944 9.715 1.00 95.38 92 VAL A C 1
ATOM 727 O O . VAL A 1 92 ? -7.415 -10.043 10.938 1.00 95.38 92 VAL A O 1
ATOM 730 N N . LYS A 1 93 ? -7.176 -10.996 8.915 1.00 95.25 93 LYS A N 1
ATOM 731 C CA . LYS A 1 93 ? -6.860 -12.341 9.382 1.00 95.25 93 LYS A CA 1
ATOM 732 C C . LYS A 1 93 ? -5.443 -12.677 8.940 1.00 95.25 93 LYS A C 1
ATOM 734 O O . LYS A 1 93 ? -5.166 -12.763 7.748 1.00 95.25 93 LYS A O 1
ATOM 739 N N . SER A 1 94 ? -4.543 -12.857 9.902 1.00 93.25 94 SER A N 1
ATOM 740 C CA . SER A 1 94 ? -3.144 -13.164 9.594 1.00 93.25 94 SER A CA 1
ATOM 741 C C . SER A 1 94 ? -2.989 -14.603 9.070 1.00 93.25 94 SER A C 1
ATOM 743 O O . SER A 1 94 ? -3.590 -15.520 9.642 1.00 93.25 94 SER A O 1
ATOM 745 N N . PRO A 1 95 ? -2.177 -14.838 8.021 1.00 90.56 95 PRO A N 1
ATOM 746 C CA . PRO A 1 95 ? -1.781 -16.182 7.605 1.00 90.56 95 PRO A CA 1
ATOM 747 C C . PRO A 1 95 ? -0.989 -16.910 8.699 1.00 90.56 95 PRO A C 1
ATOM 749 O O . PRO A 1 95 ? -0.367 -16.275 9.556 1.00 90.56 95 PRO A O 1
ATOM 752 N N . ARG A 1 96 ? -0.957 -18.250 8.641 1.00 89.31 96 ARG A N 1
ATOM 753 C CA . ARG A 1 96 ? -0.194 -19.081 9.591 1.00 89.31 96 ARG A CA 1
ATOM 754 C C . ARG A 1 96 ? 1.260 -18.609 9.695 1.00 89.31 96 ARG A C 1
ATOM 756 O O . ARG A 1 96 ? 1.870 -18.248 8.694 1.00 89.31 96 ARG A O 1
ATOM 763 N N . ASN A 1 97 ? 1.806 -18.647 10.910 1.00 88.88 97 ASN A N 1
ATOM 764 C CA . ASN A 1 97 ? 3.195 -18.282 11.221 1.00 88.88 97 ASN A CA 1
ATOM 765 C C . ASN A 1 97 ? 3.594 -16.852 10.813 1.00 88.88 97 ASN A C 1
ATOM 767 O O . ASN A 1 97 ? 4.774 -16.544 10.674 1.00 88.88 97 ASN A O 1
ATOM 771 N N . SER A 1 98 ? 2.624 -15.953 10.652 1.00 91.69 98 SER A N 1
ATOM 772 C CA . SER A 1 98 ? 2.878 -14.551 10.341 1.00 91.69 98 SER A CA 1
ATOM 773 C C . SER A 1 98 ? 1.880 -13.640 11.048 1.00 91.69 98 SER A C 1
ATOM 775 O O . SER A 1 98 ? 0.869 -14.101 11.577 1.00 91.69 98 SER A O 1
ATOM 777 N N . VAL A 1 99 ? 2.186 -12.349 11.090 1.00 94.44 99 VAL A N 1
ATOM 778 C CA . VAL A 1 99 ? 1.350 -11.319 11.705 1.00 94.44 99 VAL A CA 1
ATOM 779 C C . VAL A 1 99 ? 1.184 -10.171 10.726 1.00 94.44 99 VAL A C 1
ATOM 781 O O . VAL A 1 99 ? 2.169 -9.686 10.171 1.00 94.44 99 VAL A O 1
ATOM 784 N N . ILE A 1 100 ? -0.055 -9.720 10.553 1.00 96.31 100 ILE A N 1
ATOM 785 C CA . ILE A 1 100 ? -0.389 -8.504 9.818 1.00 96.31 100 ILE A CA 1
ATOM 786 C C . ILE A 1 100 ? -0.916 -7.458 10.802 1.00 96.31 100 ILE A C 1
ATOM 788 O O . ILE A 1 100 ? -1.793 -7.749 11.615 1.00 96.31 100 ILE A O 1
ATOM 792 N N . LYS A 1 101 ? -0.378 -6.241 10.719 1.00 97.06 101 LYS A N 1
ATOM 793 C CA . LYS A 1 101 ? -0.844 -5.055 11.445 1.00 97.06 101 LYS A CA 1
ATOM 794 C C . LYS A 1 101 ? -1.269 -3.978 10.454 1.00 97.06 101 LYS A C 1
ATOM 796 O O . LYS A 1 101 ? -0.624 -3.818 9.421 1.00 97.06 101 LYS A O 1
ATOM 801 N N . LEU A 1 102 ? -2.329 -3.253 10.795 1.00 97.94 102 LEU A N 1
ATOM 802 C CA . LEU A 1 102 ? -2.871 -2.155 9.998 1.00 97.94 102 LEU A CA 1
ATOM 803 C C . LEU A 1 102 ? -2.652 -0.824 10.718 1.00 97.94 102 LEU A C 1
ATOM 805 O O . LEU A 1 102 ? -2.712 -0.786 11.947 1.00 97.94 102 LEU A O 1
ATOM 809 N N . SER A 1 103 ? -2.379 0.243 9.967 1.00 97.94 103 SER A N 1
ATOM 810 C CA . SER A 1 103 ? -2.226 1.593 10.520 1.00 97.94 103 SER A CA 1
ATOM 811 C C . SER A 1 103 ? -2.579 2.684 9.494 1.00 97.94 103 SER A C 1
ATOM 813 O O . SER A 1 103 ? -1.873 2.797 8.494 1.00 97.94 103 SER A O 1
ATOM 815 N N . PRO A 1 104 ? -3.606 3.522 9.727 1.00 98.31 104 PRO A N 1
ATOM 816 C CA . PRO A 1 104 ? -4.653 3.326 10.730 1.00 98.31 104 PRO A CA 1
ATOM 817 C C . PRO A 1 104 ? -5.523 2.104 10.387 1.00 98.31 104 PRO A C 1
ATOM 819 O O . PRO A 1 104 ? -5.577 1.665 9.241 1.00 98.31 104 PRO A O 1
ATOM 822 N N . ASP A 1 105 ? -6.213 1.549 11.381 1.00 97.62 105 ASP A N 1
ATOM 823 C CA . ASP A 1 105 ? -7.209 0.484 11.201 1.00 97.62 105 ASP A CA 1
ATOM 824 C C . ASP A 1 105 ? -8.642 1.029 11.050 1.00 97.62 105 ASP A C 1
ATOM 826 O O . ASP A 1 105 ? -9.574 0.264 10.811 1.00 97.62 105 ASP A O 1
ATOM 830 N N . VAL A 1 106 ? -8.825 2.349 11.144 1.00 97.88 106 VAL A N 1
ATOM 831 C CA . VAL A 1 106 ? -10.094 3.045 10.907 1.00 97.88 106 VAL A CA 1
ATOM 832 C C . VAL A 1 106 ? -9.878 4.181 9.912 1.00 97.88 106 VAL A C 1
ATOM 834 O O . VAL A 1 106 ? -9.050 5.063 10.134 1.00 97.88 106 VAL A O 1
ATOM 837 N N . LEU A 1 107 ? -10.657 4.177 8.833 1.00 97.25 107 LEU A N 1
ATOM 838 C CA . LEU A 1 107 ? -10.668 5.204 7.795 1.00 97.25 107 LEU A CA 1
ATOM 839 C C . LEU A 1 107 ? -11.942 6.033 7.925 1.00 97.25 107 LEU A C 1
ATOM 841 O O . LEU A 1 107 ? -13.039 5.479 7.878 1.00 97.25 107 LEU A O 1
ATOM 845 N N . LYS A 1 108 ? -11.799 7.346 8.107 1.00 97.38 108 LYS A N 1
ATOM 846 C CA . LYS A 1 108 ? -12.917 8.284 8.258 1.00 97.38 108 LYS A CA 1
ATOM 847 C C . LYS A 1 108 ? -12.944 9.222 7.061 1.00 97.38 108 LYS A C 1
ATOM 849 O O . LYS A 1 108 ? -12.072 10.076 6.945 1.00 97.38 108 LYS A O 1
ATOM 854 N N . PHE A 1 109 ? -13.917 9.033 6.185 1.00 97.06 109 PHE A N 1
ATOM 855 C CA . PHE A 1 109 ? -14.136 9.900 5.037 1.00 97.06 109 PHE A CA 1
ATOM 856 C C . PHE A 1 109 ? -15.173 10.964 5.384 1.00 97.06 109 PHE A C 1
ATOM 858 O O . PHE A 1 109 ? -16.107 10.707 6.147 1.00 97.06 109 PHE A O 1
ATOM 865 N N . ASP A 1 110 ? -14.977 12.146 4.816 1.00 96.12 110 ASP A N 1
ATOM 866 C CA . ASP A 1 110 ? -15.877 13.290 4.919 1.00 96.12 110 ASP A CA 1
ATOM 867 C C . ASP A 1 110 ? -15.907 14.050 3.578 1.00 96.12 110 ASP A C 1
ATOM 869 O O . ASP A 1 110 ? -15.322 13.622 2.575 1.00 96.12 110 ASP A O 1
ATOM 873 N N . CYS A 1 111 ? -16.588 15.197 3.539 1.00 94.81 111 CYS A N 1
ATOM 874 C CA . CYS A 1 111 ? -16.702 16.023 2.334 1.00 94.81 111 CYS A CA 1
ATOM 875 C C . CYS A 1 111 ? -15.363 16.531 1.783 1.00 94.81 111 CYS A C 1
ATOM 877 O O . CYS A 1 111 ? -15.261 16.749 0.574 1.00 94.81 111 CYS A O 1
ATOM 879 N N . ASN A 1 112 ? -14.345 16.665 2.631 1.00 95.94 112 ASN A N 1
ATOM 880 C CA . ASN A 1 112 ? -13.017 17.154 2.271 1.00 95.94 112 ASN A CA 1
ATOM 881 C C . ASN A 1 112 ? -12.023 16.004 2.051 1.00 95.94 112 ASN A C 1
ATOM 883 O O . ASN A 1 112 ? -11.035 16.152 1.332 1.00 95.94 112 ASN A O 1
ATOM 887 N N . THR A 1 113 ? -12.297 14.842 2.639 1.00 96.00 113 THR A N 1
ATOM 888 C CA . THR A 1 113 ? -11.387 13.703 2.703 1.00 96.00 113 THR A CA 1
ATOM 889 C C . THR A 1 113 ? -11.985 12.523 1.955 1.00 96.00 113 THR A C 1
ATOM 891 O O . THR A 1 113 ? -12.625 11.655 2.543 1.00 96.00 113 THR A O 1
ATOM 894 N N . ARG A 1 114 ? -11.756 12.472 0.637 1.00 95.12 114 ARG A N 1
ATOM 895 C CA . ARG A 1 114 ? -12.198 11.352 -0.219 1.00 95.12 114 ARG A CA 1
ATOM 896 C C . ARG A 1 114 ? -11.158 10.256 -0.410 1.00 95.12 114 ARG A C 1
ATOM 898 O O . ARG A 1 114 ? -11.531 9.141 -0.759 1.00 95.12 114 ARG A O 1
ATOM 905 N N . LYS A 1 115 ? -9.873 10.554 -0.211 1.00 96.75 115 LYS A N 1
ATOM 906 C CA . LYS A 1 115 ? -8.774 9.593 -0.359 1.00 96.75 115 LYS A CA 1
ATOM 907 C C . LYS A 1 115 ? -8.033 9.450 0.957 1.00 96.75 115 LYS A C 1
ATOM 909 O O . LYS A 1 115 ? -7.640 10.451 1.548 1.00 96.75 115 LYS A O 1
ATOM 914 N N . LEU A 1 116 ? -7.821 8.214 1.391 1.00 97.38 116 LEU A N 1
ATOM 915 C CA . LEU A 1 116 ? -7.063 7.907 2.598 1.00 97.38 116 LEU A CA 1
ATOM 916 C C . LEU A 1 116 ? -6.082 6.779 2.341 1.00 97.38 116 LEU A C 1
ATOM 918 O O . LEU A 1 116 ? -6.388 5.825 1.625 1.00 97.38 116 LEU A O 1
ATOM 922 N N . SER A 1 117 ? -4.912 6.879 2.963 1.00 97.56 117 SER A N 1
ATOM 923 C CA . SER A 1 117 ? -3.919 5.815 2.941 1.00 97.56 117 SER A CA 1
ATOM 924 C C . SER A 1 117 ? -3.890 5.054 4.259 1.00 97.56 117 SER A C 1
ATOM 926 O O . SER A 1 117 ? -4.083 5.627 5.329 1.00 97.56 117 SER A O 1
ATOM 928 N N . PHE A 1 118 ? -3.579 3.767 4.172 1.00 97.50 118 PHE A N 1
ATOM 929 C CA . PHE A 1 118 ? -3.235 2.935 5.315 1.00 97.50 118 PHE A CA 1
ATOM 930 C C . PHE A 1 118 ? -2.042 2.047 4.990 1.00 97.50 118 PHE A C 1
ATOM 932 O O . PHE A 1 118 ? -1.741 1.748 3.831 1.00 97.50 118 PHE A O 1
ATOM 939 N N . GLU A 1 119 ? -1.354 1.623 6.037 1.00 97.50 119 GLU A N 1
ATOM 940 C CA . GLU A 1 119 ? -0.208 0.740 5.965 1.00 97.50 119 GLU A CA 1
ATOM 941 C C . GLU A 1 119 ? -0.570 -0.665 6.425 1.00 97.50 119 GLU A C 1
ATOM 943 O O . GLU A 1 119 ? -1.256 -0.868 7.427 1.00 97.50 119 GLU A O 1
ATOM 948 N N . VAL A 1 120 ? -0.047 -1.642 5.695 1.00 97.06 120 VAL A N 1
ATOM 949 C CA . VAL A 1 120 ? -0.110 -3.065 5.993 1.00 97.06 120 VAL A CA 1
ATOM 950 C C . VAL A 1 120 ? 1.298 -3.517 6.346 1.00 97.06 120 VAL A C 1
ATOM 952 O O . VAL A 1 120 ? 2.151 -3.671 5.472 1.00 97.06 120 VAL A O 1
ATOM 955 N N . LYS A 1 121 ? 1.556 -3.733 7.635 1.00 96.38 121 LYS A N 1
ATOM 956 C CA . LYS A 1 121 ? 2.822 -4.280 8.124 1.00 96.38 121 LYS A CA 1
ATOM 957 C C . LYS A 1 121 ? 2.696 -5.788 8.298 1.00 96.38 121 LYS A C 1
ATOM 959 O O . LYS A 1 121 ? 2.005 -6.245 9.206 1.00 96.38 121 LYS A O 1
ATOM 964 N N . HIS A 1 122 ? 3.386 -6.560 7.464 1.00 95.62 122 HIS A N 1
ATOM 965 C CA . HIS A 1 122 ? 3.404 -8.025 7.501 1.00 95.62 122 HIS A CA 1
ATOM 966 C C . HIS A 1 122 ? 4.781 -8.525 7.925 1.00 95.62 122 HIS A C 1
ATOM 968 O O . HIS A 1 122 ? 5.793 -8.093 7.383 1.00 95.62 122 HIS A O 1
ATOM 974 N N . TYR A 1 123 ? 4.841 -9.425 8.900 1.00 94.56 123 TYR A N 1
ATOM 975 C CA . TYR A 1 123 ? 6.094 -10.039 9.331 1.00 94.56 123 TYR A CA 1
ATOM 976 C C . TYR A 1 123 ? 5.907 -11.487 9.772 1.00 94.56 123 TYR A C 1
ATOM 978 O O . TYR A 1 123 ? 4.832 -11.884 10.227 1.00 94.56 123 TYR A O 1
ATOM 986 N N . VAL A 1 124 ? 6.964 -12.285 9.630 1.00 91.69 124 VAL A N 1
ATOM 987 C CA . VAL A 1 124 ? 6.979 -13.685 10.070 1.00 91.69 124 VAL A CA 1
ATOM 988 C C . VAL A 1 124 ? 7.080 -13.745 11.592 1.00 91.69 124 VAL A C 1
ATOM 990 O O . VAL A 1 124 ? 7.834 -12.997 12.215 1.00 91.69 124 VAL A O 1
ATOM 993 N N . ARG A 1 125 ? 6.323 -14.653 12.206 1.00 85.88 125 ARG A N 1
ATOM 994 C CA . ARG A 1 125 ? 6.473 -14.992 13.620 1.00 85.88 125 ARG A CA 1
ATOM 995 C C . ARG A 1 125 ? 7.441 -16.165 13.709 1.00 85.88 125 ARG A C 1
ATOM 997 O O . ARG A 1 125 ? 7.066 -17.276 13.353 1.00 85.88 125 ARG A O 1
ATOM 1004 N N . ILE A 1 126 ? 8.663 -15.924 14.182 1.00 75.19 126 ILE A N 1
ATOM 1005 C CA . ILE A 1 126 ? 9.621 -16.995 14.482 1.00 75.19 126 ILE A CA 1
ATOM 1006 C C . ILE A 1 126 ? 9.239 -17.578 15.850 1.00 75.19 126 ILE A C 1
ATOM 1008 O O . ILE A 1 126 ? 9.333 -16.861 16.850 1.00 75.19 126 ILE A O 1
ATOM 1012 N N . PRO A 1 127 ? 8.757 -18.831 15.938 1.00 67.19 127 PRO A N 1
ATOM 1013 C CA . PRO A 1 127 ? 8.531 -19.459 17.229 1.00 67.19 127 PRO A CA 1
ATOM 1014 C C . PRO A 1 127 ? 9.890 -19.767 17.865 1.00 67.19 127 PRO A C 1
ATOM 1016 O O . PRO A 1 127 ? 10.626 -20.628 17.390 1.00 67.19 127 PRO A O 1
ATOM 1019 N N . ILE A 1 128 ? 10.233 -19.059 18.941 1.00 68.62 128 ILE A N 1
ATOM 1020 C CA . ILE A 1 128 ? 11.363 -19.437 19.792 1.00 68.62 128 ILE A CA 1
ATOM 1021 C C . ILE A 1 128 ? 10.881 -20.603 20.657 1.00 68.62 128 ILE A C 1
ATOM 1023 O O . ILE A 1 128 ? 10.011 -20.425 21.508 1.00 68.62 128 ILE A O 1
ATOM 1027 N N . ALA A 1 129 ? 11.407 -21.802 20.415 1.00 68.50 129 ALA A N 1
ATOM 1028 C CA . ALA A 1 129 ? 11.173 -22.953 21.277 1.00 68.50 129 ALA A CA 1
ATOM 1029 C C . ALA A 1 129 ? 12.299 -23.028 22.312 1.00 68.50 129 ALA A C 1
ATOM 1031 O O . ALA A 1 129 ? 13.441 -23.319 21.964 1.00 68.50 129 ALA A O 1
ATOM 1032 N N . VAL A 1 130 ? 11.977 -22.780 23.581 1.00 62.31 130 VAL A N 1
ATOM 1033 C CA . VAL A 1 130 ? 12.864 -23.130 24.696 1.00 62.31 130 VAL A CA 1
ATOM 1034 C C . VAL A 1 130 ? 12.540 -24.572 25.070 1.00 62.31 130 VAL A C 1
ATOM 1036 O O . VAL A 1 130 ? 11.423 -24.863 25.496 1.00 62.31 130 VAL A O 1
ATOM 1039 N N . ARG A 1 131 ? 13.481 -25.494 24.843 1.00 62.84 131 ARG A N 1
ATOM 1040 C CA . ARG A 1 131 ? 13.381 -26.862 25.366 1.00 62.84 131 ARG A CA 1
ATOM 1041 C C . ARG A 1 131 ? 13.951 -26.878 26.785 1.00 62.84 131 ARG A C 1
ATOM 1043 O O . ARG A 1 131 ? 14.942 -26.199 27.039 1.00 62.84 131 ARG A O 1
ATOM 1050 N N . LYS A 1 132 ? 13.279 -27.603 27.679 1.00 53.41 132 LYS A N 1
ATOM 1051 C CA . LYS A 1 132 ? 13.804 -27.944 29.004 1.00 53.41 132 LYS A CA 1
ATOM 1052 C C . LYS A 1 132 ? 14.863 -29.032 28.869 1.00 53.41 132 LYS A C 1
ATOM 1054 O O . LYS A 1 132 ? 14.697 -29.868 27.951 1.00 53.41 132 LYS A O 1
#

Sequence (132 aa):
MELWILYDMDNNDYLNYLCSLGYSNEKVRNATTYFLGTNNSTTRGIICPSKVPSRLDLNLPSIAIPNLKNSITIRRTVTNVGDVNSIYKLVVKSPRNSVIKLSPDVLKFDCNTRKLSFEVKHYVRIPIAVRK

pLDDT: mean 86.39, std 13.19, range [46.34, 98.31]

Secondary structure (DSSP, 8-state):
---SEE----HHHHHHHHHHTT--HHHHHHHHTTTT--SS-S--SPPPPSSPPPGGGS--SS---TT--SEEEEEEEEEE-S-SS-EEE----PPTTEEEEEESSEEE--SS--EEEEEEEEEE--------

Organism: Solanum lycopersicum (NCBI:txid4081)